Protein AF-A0A2E3SL73-F1 (afdb_monomer_lite)

Radius of gyration: 20.06 Å; chains: 1; bounding box: 58×32×43 Å

Structure (mmCIF, N/CA/C/O backbone):
data_AF-A0A2E3SL73-F1
#
_entry.id   AF-A0A2E3SL73-F1
#
loop_
_atom_site.group_PDB
_atom_site.id
_atom_site.type_symbol
_atom_site.label_atom_id
_atom_site.label_alt_id
_atom_site.label_comp_id
_atom_site.label_asym_id
_atom_site.label_entity_id
_atom_site.label_seq_id
_atom_site.pdbx_PDB_ins_code
_atom_site.Cartn_x
_atom_site.Cartn_y
_atom_site.Cartn_z
_atom_site.occupancy
_atom_site.B_iso_or_equiv
_atom_site.auth_seq_id
_atom_site.auth_comp_id
_atom_site.auth_asym_id
_atom_site.auth_atom_id
_atom_site.pdbx_PDB_model_num
ATOM 1 N N . MET A 1 1 ? -48.637 21.644 23.732 1.00 54.25 1 MET A N 1
ATOM 2 C CA . MET A 1 1 ? -48.187 21.028 22.460 1.00 54.25 1 MET A CA 1
ATOM 3 C C . MET A 1 1 ? -46.950 21.705 21.857 1.00 54.25 1 MET A C 1
ATOM 5 O O . MET A 1 1 ? -45.989 21.007 21.581 1.00 54.25 1 MET A O 1
ATOM 9 N N . ARG A 1 2 ? -46.889 23.045 21.747 1.00 57.22 2 ARG A N 1
ATOM 10 C CA . ARG A 1 2 ? -45.753 23.786 21.137 1.00 57.22 2 ARG A CA 1
ATOM 11 C C . ARG A 1 2 ? -44.368 23.548 21.781 1.00 57.22 2 ARG A C 1
ATOM 13 O O . ARG A 1 2 ? -43.373 23.466 21.072 1.00 57.22 2 ARG A O 1
ATOM 20 N N . LYS A 1 3 ? -44.305 23.393 23.112 1.00 55.66 3 LYS A N 1
ATOM 21 C CA . LYS A 1 3 ? -43.051 23.119 23.851 1.00 55.66 3 LYS A CA 1
ATOM 22 C C . LYS A 1 3 ? -42.525 21.689 23.649 1.00 55.66 3 LYS A C 1
ATOM 24 O O . LYS A 1 3 ? -41.320 21.485 23.681 1.00 55.66 3 LYS A O 1
ATOM 29 N N . LEU A 1 4 ? -43.415 20.722 23.399 1.00 57.47 4 LEU A N 1
ATOM 30 C CA . LEU A 1 4 ? -43.048 19.314 23.202 1.00 57.47 4 LEU A CA 1
ATOM 31 C C . LEU A 1 4 ? -42.389 19.100 21.829 1.00 57.47 4 LEU A C 1
ATOM 33 O O . LEU A 1 4 ? -41.394 18.391 21.730 1.00 57.47 4 LEU A O 1
ATOM 37 N N . SER A 1 5 ? -42.878 19.797 20.794 1.00 60.91 5 SER A N 1
ATOM 38 C CA . SER A 1 5 ? -42.246 19.804 19.466 1.00 60.91 5 SER A CA 1
ATOM 39 C C . SER A 1 5 ? -40.845 20.415 19.479 1.00 60.91 5 SER A C 1
ATOM 41 O O . SER A 1 5 ? -39.970 19.905 18.791 1.00 60.91 5 SER A O 1
ATOM 43 N N . LEU A 1 6 ? -40.599 21.462 20.279 1.00 60.47 6 LEU A N 1
ATOM 44 C CA . LEU A 1 6 ? -39.262 22.061 20.380 1.00 60.47 6 LEU A CA 1
ATOM 45 C C . LEU A 1 6 ? -38.239 21.094 20.998 1.00 60.47 6 LEU A C 1
ATOM 47 O O . LEU A 1 6 ? -37.107 21.024 20.533 1.00 60.47 6 LEU A O 1
ATOM 51 N N . ILE A 1 7 ? -38.647 20.325 22.012 1.00 66.88 7 ILE A N 1
ATOM 52 C CA . ILE A 1 7 ? -37.793 19.330 22.682 1.00 66.88 7 ILE A CA 1
ATOM 53 C C . ILE A 1 7 ? -37.477 18.155 21.745 1.00 66.88 7 ILE A C 1
ATOM 55 O O . ILE A 1 7 ? -36.351 17.655 21.746 1.00 66.88 7 ILE A O 1
ATOM 59 N N . LEU A 1 8 ? -38.443 17.733 20.923 1.00 60.72 8 LEU A N 1
ATOM 60 C CA . LEU A 1 8 ? -38.240 16.660 19.947 1.00 60.72 8 LEU A CA 1
ATOM 61 C C . LEU A 1 8 ? -37.242 17.073 18.853 1.00 60.72 8 LEU A C 1
ATOM 63 O O . LEU A 1 8 ? -36.345 16.307 18.517 1.00 60.72 8 LEU A O 1
ATOM 67 N N . ILE A 1 9 ? -37.360 18.307 18.350 1.00 63.78 9 ILE A N 1
ATOM 68 C CA . ILE A 1 9 ? -36.457 18.860 17.331 1.00 63.78 9 ILE A CA 1
ATOM 69 C C . ILE A 1 9 ? -35.045 19.043 17.903 1.00 63.78 9 ILE A C 1
ATOM 71 O O . ILE A 1 9 ? -34.072 18.694 17.242 1.00 63.78 9 ILE A O 1
ATOM 75 N N . LEU A 1 10 ? -34.916 19.514 19.150 1.00 58.97 10 LEU A N 1
ATOM 76 C CA . LEU A 1 10 ? -33.615 19.699 19.801 1.00 58.97 10 LEU A CA 1
ATOM 77 C C . LEU A 1 10 ? -32.866 18.369 20.015 1.00 58.97 10 LEU A C 1
ATOM 79 O O . LEU A 1 10 ? -31.647 18.333 19.882 1.00 58.97 10 LEU A O 1
ATOM 83 N N . ASN A 1 11 ? -33.578 17.265 20.273 1.00 59.31 11 ASN A N 1
ATOM 84 C CA . ASN A 1 11 ? -32.967 15.936 20.407 1.00 59.31 11 ASN A CA 1
ATOM 85 C C . ASN A 1 11 ? -32.438 15.369 19.079 1.00 59.31 11 ASN A C 1
ATOM 87 O O . ASN A 1 11 ? -31.466 14.616 19.095 1.00 59.31 11 ASN A O 1
ATOM 91 N N . MET A 1 12 ? -33.008 15.748 17.928 1.00 59.31 12 MET A N 1
ATOM 92 C CA . MET A 1 12 ? -32.513 15.275 16.626 1.00 59.31 12 MET A CA 1
ATOM 93 C C . MET A 1 12 ? -31.141 15.859 16.257 1.00 59.31 12 MET A C 1
ATOM 95 O O . MET A 1 12 ? -30.404 15.233 15.503 1.00 59.31 12 MET A O 1
ATOM 99 N N . PHE A 1 13 ? -30.752 17.008 16.823 1.00 57.66 13 PHE A N 1
ATOM 100 C CA . PHE A 1 13 ? -29.439 17.620 16.571 1.00 57.66 13 PHE A CA 1
ATOM 101 C C . PHE A 1 13 ? -28.304 17.064 17.447 1.00 57.66 13 PHE A C 1
ATOM 103 O O . PHE A 1 13 ? -27.139 17.351 17.181 1.00 57.66 13 PHE A O 1
ATOM 110 N N . ILE A 1 14 ? -28.609 16.267 18.478 1.00 59.50 14 ILE A N 1
ATOM 111 C CA . ILE A 1 14 ? -27.596 15.716 19.400 1.00 59.50 14 ILE A CA 1
ATOM 112 C C . ILE A 1 14 ? -27.000 14.403 18.852 1.00 59.50 14 ILE A C 1
ATOM 114 O O . ILE A 1 14 ? -25.845 14.075 19.121 1.00 59.50 14 ILE A O 1
ATOM 118 N N . PHE A 1 15 ? -27.738 13.677 18.007 1.00 55.41 15 PHE A N 1
ATOM 119 C CA . PHE A 1 15 ? -27.303 12.410 17.413 1.00 55.41 15 PHE A CA 1
ATOM 120 C C . PHE A 1 15 ? -26.734 12.618 16.007 1.00 55.41 15 PHE A C 1
ATOM 122 O O . PHE A 1 15 ? -27.399 12.359 15.009 1.00 55.41 15 PHE A O 1
ATOM 129 N N . GLY A 1 16 ? -25.495 13.105 1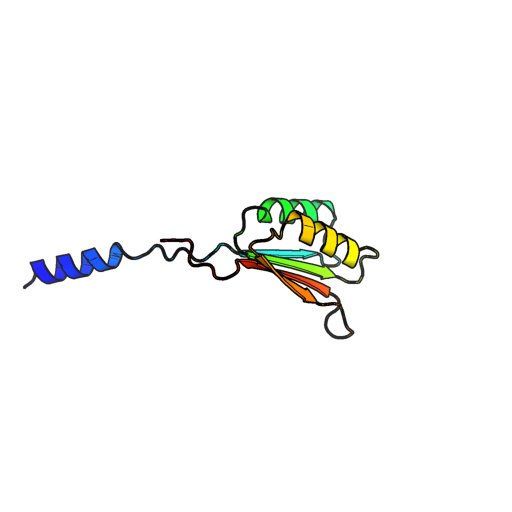5.914 1.00 51.78 16 GLY A N 1
ATOM 130 C CA . GLY A 1 16 ? -24.930 13.471 14.612 1.00 51.78 16 GLY A CA 1
ATOM 131 C C . GLY A 1 16 ? -23.416 13.397 14.469 1.00 51.78 16 GLY A C 1
ATOM 132 O O . GLY A 1 16 ? -22.867 14.102 13.633 1.00 51.78 16 GLY A O 1
ATOM 133 N N . LYS A 1 17 ? -22.714 12.566 15.245 1.00 46.38 17 LYS A N 1
ATOM 134 C CA . LYS A 1 17 ? -21.347 12.153 14.886 1.00 46.38 17 LYS A CA 1
ATOM 135 C C . LYS A 1 17 ? -21.335 10.652 14.636 1.00 46.38 17 LYS A C 1
ATOM 137 O O . LYS A 1 17 ? -20.948 9.863 15.489 1.00 46.38 17 LYS A O 1
ATOM 142 N N . LEU A 1 18 ? -21.802 10.259 13.452 1.00 53.31 18 LEU A N 1
ATOM 143 C CA . LEU A 1 18 ? -21.489 8.948 12.890 1.00 53.31 18 LEU A CA 1
ATOM 144 C C . LEU A 1 18 ? -19.974 8.916 12.660 1.00 53.31 18 LEU A C 1
ATOM 146 O O . LEU A 1 18 ? -19.472 9.478 11.690 1.00 53.31 18 LEU A O 1
ATOM 150 N N . PHE A 1 19 ? -19.235 8.308 13.586 1.00 56.66 19 PHE A N 1
ATOM 151 C CA . PHE A 1 19 ? -17.801 8.071 13.437 1.00 56.66 19 PHE A CA 1
ATOM 152 C C . PHE A 1 19 ? -17.582 6.951 12.415 1.00 56.66 19 PHE A C 1
ATOM 154 O O . PHE A 1 19 ? -17.290 5.811 12.778 1.00 56.66 19 PHE A O 1
ATOM 161 N N . ALA A 1 20 ? -17.747 7.261 11.128 1.00 62.84 20 ALA A N 1
ATOM 162 C CA . ALA A 1 20 ? -17.212 6.415 10.073 1.00 62.84 20 ALA A CA 1
ATOM 163 C C . ALA A 1 20 ? -15.684 6.366 10.226 1.00 62.84 20 ALA A C 1
ATOM 165 O O . ALA A 1 20 ? -15.055 7.384 10.524 1.00 62.84 20 ALA A O 1
ATOM 166 N N . GLY A 1 21 ? -15.090 5.182 10.064 1.00 73.62 21 GLY A N 1
ATOM 167 C CA . GLY A 1 21 ? -13.635 5.066 10.031 1.00 73.62 21 GLY A CA 1
ATOM 168 C C . GLY A 1 21 ? -13.075 5.927 8.899 1.00 73.62 21 GLY A C 1
ATOM 169 O O . GLY A 1 21 ? -13.593 5.894 7.783 1.00 73.62 21 GLY A O 1
ATOM 170 N N . SER A 1 22 ? -12.045 6.711 9.192 1.00 85.38 22 SER A N 1
ATOM 17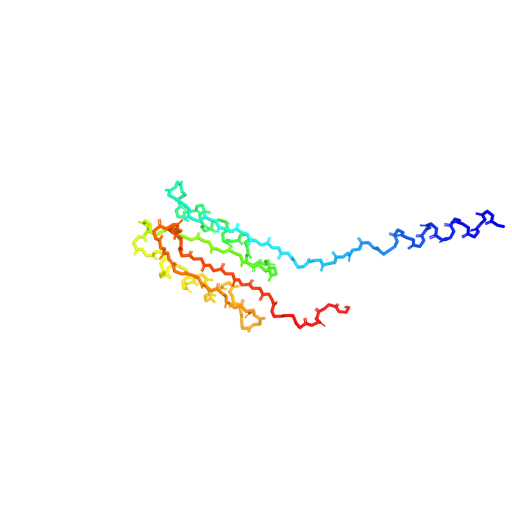1 C CA . SER A 1 22 ? -11.314 7.512 8.213 1.00 85.38 22 SER A CA 1
ATOM 172 C C . SER A 1 22 ? -10.702 6.626 7.121 1.00 85.38 22 SER A C 1
ATOM 174 O O . SER A 1 22 ? -10.181 5.548 7.398 1.00 85.38 22 SER A O 1
ATOM 176 N N . TRP A 1 23 ? -10.771 7.070 5.867 1.00 89.38 23 TRP A N 1
ATOM 177 C CA . TRP A 1 23 ? -10.177 6.376 4.723 1.00 89.38 23 TRP A CA 1
ATOM 178 C C . TRP A 1 23 ? -9.030 7.198 4.153 1.00 89.38 23 TRP A C 1
ATOM 180 O O . TRP A 1 23 ? -9.161 8.412 4.008 1.00 89.38 23 TRP A O 1
ATOM 190 N N . CYS A 1 24 ? -7.939 6.535 3.780 1.00 92.38 24 CYS A N 1
ATOM 191 C CA . CYS A 1 24 ? -6.878 7.134 2.982 1.00 92.38 24 CYS A CA 1
ATOM 192 C C . CYS A 1 24 ? -6.645 6.326 1.709 1.00 92.38 24 CYS A C 1
ATOM 194 O O . CYS A 1 24 ? -6.670 5.096 1.736 1.00 92.38 24 CYS A O 1
ATOM 196 N N . LYS A 1 25 ? -6.441 7.025 0.592 1.00 94.62 25 LYS A N 1
ATOM 197 C CA . LYS A 1 25 ? -6.253 6.437 -0.733 1.00 94.62 25 LYS A CA 1
ATOM 198 C C . LYS A 1 25 ? -4.991 7.014 -1.356 1.00 94.62 25 LYS A C 1
ATOM 200 O O . LYS A 1 25 ? -4.887 8.229 -1.487 1.00 94.62 25 LYS A O 1
ATOM 205 N N . VAL A 1 26 ? -4.093 6.144 -1.802 1.00 95.12 26 VAL A N 1
ATOM 206 C CA . VAL A 1 26 ? -2.867 6.520 -2.511 1.00 95.12 26 VAL A CA 1
ATOM 207 C C . VAL A 1 26 ? -2.799 5.770 -3.836 1.00 95.12 26 VAL A C 1
ATOM 209 O O . VAL A 1 26 ? -3.042 4.564 -3.893 1.00 95.12 26 VAL A O 1
ATOM 212 N N . LEU A 1 27 ? -2.494 6.498 -4.910 1.00 94.50 27 LEU A N 1
ATOM 213 C CA . LEU A 1 27 ? -2.304 5.954 -6.251 1.00 94.50 27 LEU A CA 1
ATOM 214 C C . LEU A 1 27 ? -0.924 6.372 -6.753 1.00 94.50 27 LEU A C 1
ATOM 216 O O . LEU A 1 27 ? -0.725 7.532 -7.103 1.00 94.50 27 LEU A O 1
ATOM 220 N N . TYR A 1 28 ? 0.003 5.421 -6.801 1.00 94.81 28 TYR A N 1
ATOM 221 C CA . TYR A 1 28 ? 1.321 5.609 -7.385 1.00 94.81 28 TYR A CA 1
ATOM 222 C C . TYR A 1 28 ? 1.272 5.254 -8.876 1.00 94.81 28 TYR A C 1
ATOM 224 O O . TYR A 1 28 ? 1.540 4.119 -9.280 1.00 94.81 28 TYR A O 1
ATOM 232 N N . GLY A 1 29 ? 0.790 6.211 -9.671 1.00 92.12 29 GLY A N 1
ATOM 233 C CA . GLY A 1 29 ? 0.735 6.141 -11.135 1.00 92.12 29 GLY A CA 1
ATOM 234 C C . GLY A 1 29 ? 1.977 6.751 -11.784 1.00 92.12 29 GLY A C 1
ATOM 235 O O . GLY A 1 29 ? 2.731 7.430 -11.103 1.00 92.12 29 GLY A O 1
ATOM 236 N N . THR A 1 30 ? 2.145 6.554 -13.096 1.00 89.94 30 THR A N 1
ATOM 237 C CA . THR A 1 30 ? 3.366 6.875 -13.874 1.00 89.94 30 THR A CA 1
ATOM 238 C C . THR A 1 30 ? 3.904 8.297 -13.715 1.00 89.94 30 THR A C 1
ATOM 240 O O . THR A 1 30 ? 5.106 8.503 -13.838 1.00 89.94 30 THR A O 1
ATOM 243 N N . GLU A 1 31 ? 3.030 9.258 -13.428 1.00 89.62 31 GLU A N 1
ATOM 244 C CA . GLU A 1 31 ? 3.368 10.682 -13.320 1.00 89.62 31 GLU A CA 1
ATOM 245 C C . GLU A 1 31 ? 3.816 11.108 -11.913 1.00 89.62 31 GLU A C 1
ATOM 247 O O . GLU A 1 31 ? 4.159 12.267 -11.704 1.00 89.62 31 GLU A O 1
ATOM 252 N N . MET A 1 32 ? 3.776 10.205 -10.930 1.00 89.56 32 MET A N 1
ATOM 253 C CA . MET A 1 32 ? 4.103 10.520 -9.541 1.00 89.56 32 MET A CA 1
ATOM 254 C C . MET A 1 32 ? 5.576 10.223 -9.248 1.00 89.56 32 MET A C 1
ATOM 256 O O . MET A 1 32 ? 6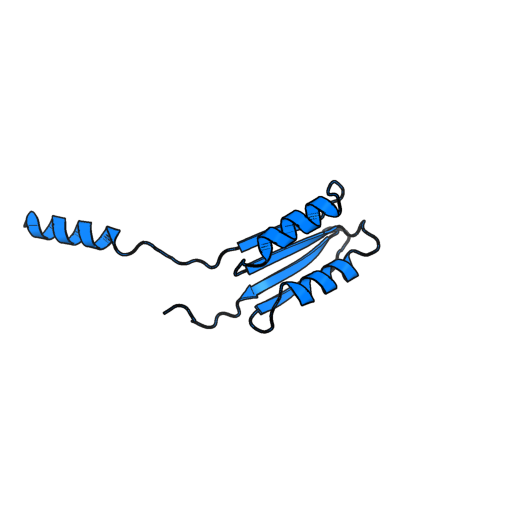.118 9.170 -9.599 1.00 89.56 32 MET A O 1
ATOM 260 N N . THR A 1 33 ? 6.224 11.146 -8.548 1.00 90.94 33 THR A N 1
ATOM 261 C CA . THR A 1 33 ? 7.589 10.983 -8.044 1.00 90.94 33 THR A CA 1
ATOM 262 C C . THR A 1 33 ? 7.612 10.174 -6.747 1.00 90.94 33 THR A C 1
ATOM 264 O O . THR A 1 33 ? 6.620 10.062 -6.026 1.00 90.94 33 THR A O 1
ATOM 267 N N . GLU A 1 34 ? 8.772 9.612 -6.404 1.00 88.81 34 GLU A N 1
ATOM 268 C CA . GLU A 1 34 ? 8.948 8.903 -5.130 1.00 88.81 34 GLU A CA 1
ATOM 269 C C . GLU A 1 34 ? 8.710 9.821 -3.915 1.00 88.81 34 GLU A C 1
ATOM 271 O O . GLU A 1 34 ? 8.099 9.403 -2.932 1.00 88.81 34 GLU A O 1
ATOM 276 N N . GLY A 1 35 ? 9.130 11.089 -3.989 1.00 91.88 35 GLY A N 1
ATOM 277 C CA . GLY A 1 35 ? 8.917 12.062 -2.913 1.00 91.88 35 GLY A CA 1
ATOM 278 C C . GLY A 1 35 ? 7.434 12.335 -2.649 1.00 91.88 35 GLY A C 1
ATOM 279 O O . GLY A 1 35 ? 7.000 12.326 -1.497 1.00 91.88 35 GLY A O 1
ATOM 280 N N . GLU A 1 36 ? 6.641 12.498 -3.709 1.00 93.44 36 GLU A N 1
ATOM 281 C CA . GLU A 1 36 ? 5.188 12.686 -3.603 1.00 93.44 36 GLU A CA 1
ATOM 282 C C . GLU A 1 36 ? 4.493 11.448 -3.038 1.00 93.44 36 GLU A C 1
ATOM 284 O O . GLU A 1 36 ? 3.590 11.572 -2.208 1.00 93.44 36 GLU A O 1
ATOM 289 N N . LEU A 1 37 ? 4.935 10.249 -3.432 1.00 92.62 37 LEU A N 1
ATOM 290 C CA . LEU A 1 37 ? 4.431 9.008 -2.853 1.00 92.62 37 LEU A CA 1
ATOM 291 C C . LEU A 1 37 ? 4.642 8.993 -1.337 1.00 92.62 37 LEU A C 1
ATOM 293 O O . LEU A 1 37 ? 3.693 8.762 -0.588 1.00 92.62 37 LEU A O 1
ATOM 297 N N . GLN A 1 38 ? 5.866 9.264 -0.880 1.00 92.56 38 GLN A N 1
ATOM 298 C CA . GLN A 1 38 ? 6.183 9.280 0.549 1.00 92.56 38 GLN A CA 1
ATOM 299 C C . GLN A 1 38 ? 5.379 10.344 1.300 1.00 92.56 38 GLN A C 1
ATOM 301 O O . GLN A 1 38 ? 4.886 10.093 2.402 1.00 92.56 38 GLN A O 1
ATOM 306 N N . GLU A 1 39 ? 5.166 11.510 0.688 1.00 94.06 39 GLU A N 1
ATOM 307 C CA . GLU A 1 39 ? 4.318 12.552 1.258 1.00 94.06 39 GLU A CA 1
ATOM 308 C C . GLU A 1 39 ? 2.873 12.060 1.451 1.00 94.06 39 GLU A C 1
ATOM 310 O O . GLU A 1 39 ? 2.308 12.211 2.538 1.00 94.06 39 GLU A O 1
ATOM 315 N N . GLN A 1 40 ? 2.277 11.421 0.441 1.00 92.94 40 GLN A N 1
ATOM 316 C CA . GLN A 1 40 ? 0.918 10.876 0.535 1.00 92.94 40 GLN A CA 1
ATOM 317 C C . GLN A 1 40 ? 0.826 9.753 1.575 1.00 92.94 40 GLN A C 1
ATOM 319 O O . GLN A 1 40 ? -0.091 9.738 2.398 1.00 92.94 40 GLN A O 1
ATOM 324 N N . ILE A 1 41 ? 1.810 8.852 1.601 1.00 93.12 41 ILE A N 1
ATOM 325 C CA . ILE A 1 41 ? 1.889 7.768 2.585 1.00 93.12 41 ILE A CA 1
ATOM 326 C C . ILE A 1 41 ? 1.977 8.319 4.012 1.00 93.12 41 ILE A C 1
ATOM 328 O O . ILE A 1 41 ? 1.265 7.842 4.901 1.00 93.12 41 ILE A O 1
ATOM 332 N N . SER A 1 42 ? 2.779 9.363 4.240 1.00 92.31 42 SER A N 1
ATOM 333 C CA . SER A 1 42 ? 2.920 9.986 5.562 1.00 92.31 42 SER A CA 1
ATOM 334 C C . SER A 1 42 ? 1.584 10.511 6.107 1.00 92.31 42 SER A C 1
ATOM 336 O O . SER A 1 42 ? 1.286 10.333 7.291 1.00 92.31 42 SER A O 1
ATOM 338 N N . LYS A 1 43 ? 0.727 11.058 5.231 1.00 91.00 43 LYS A N 1
ATOM 339 C CA . LYS A 1 43 ? -0.624 11.535 5.569 1.00 91.00 43 LYS A CA 1
ATOM 340 C C . LYS A 1 43 ? -1.578 10.385 5.914 1.00 91.00 43 LYS A C 1
ATOM 342 O O . LYS A 1 43 ? -2.505 10.574 6.700 1.00 91.00 43 LYS A O 1
ATOM 347 N N . CYS A 1 44 ? -1.342 9.186 5.379 1.00 89.94 44 CYS A N 1
ATOM 348 C CA . CYS A 1 44 ? -2.199 8.018 5.584 1.00 89.94 44 CYS A CA 1
ATOM 349 C C . CYS A 1 44 ? -1.929 7.222 6.867 1.00 89.94 44 CYS A C 1
ATOM 351 O O . CYS A 1 44 ? -2.766 6.389 7.228 1.00 89.94 44 CYS A O 1
ATOM 353 N N . ARG A 1 45 ? -0.817 7.459 7.579 1.00 84.88 45 ARG A N 1
ATOM 354 C CA . ARG A 1 45 ? -0.395 6.646 8.742 1.00 84.88 45 ARG A CA 1
ATOM 355 C C . ARG A 1 45 ? -1.460 6.492 9.832 1.00 84.88 45 ARG A C 1
ATOM 357 O O . ARG A 1 45 ? -1.542 5.442 10.459 1.00 84.88 45 ARG A O 1
ATOM 364 N N . ASN A 1 46 ? -2.301 7.509 10.019 1.00 83.44 46 ASN A N 1
ATOM 365 C 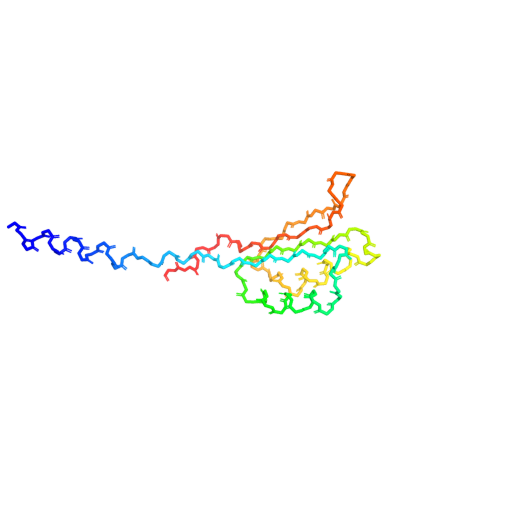CA . ASN A 1 46 ? -3.336 7.533 11.059 1.00 83.44 46 ASN A CA 1
ATOM 366 C C . ASN A 1 46 ? -4.750 7.224 10.544 1.00 83.44 46 ASN A C 1
ATOM 368 O O . ASN A 1 46 ? -5.717 7.388 11.285 1.00 83.44 46 ASN A O 1
ATOM 372 N N . SER A 1 47 ? -4.891 6.812 9.283 1.00 87.19 47 SER A N 1
ATOM 373 C CA . SER A 1 47 ? -6.197 6.454 8.725 1.00 87.19 47 SER A CA 1
ATOM 374 C C . SER A 1 47 ? -6.693 5.125 9.273 1.00 87.19 47 SER A C 1
ATOM 376 O O . SER A 1 47 ? -5.901 4.217 9.538 1.00 87.19 47 SER A O 1
ATOM 378 N N . ASP A 1 48 ? -8.007 5.000 9.442 1.00 85.88 48 ASP A N 1
ATOM 379 C CA . ASP A 1 48 ? -8.621 3.769 9.924 1.00 85.88 48 ASP A CA 1
ATOM 380 C C . ASP A 1 48 ? -8.561 2.671 8.853 1.00 85.88 48 ASP A C 1
ATOM 382 O O . ASP A 1 48 ? -8.201 1.530 9.142 1.00 85.88 48 ASP A O 1
ATOM 386 N N . ASN A 1 49 ? -8.850 3.043 7.609 1.00 89.06 49 ASN A N 1
ATOM 387 C CA . ASN A 1 49 ? -8.787 2.185 6.438 1.00 89.06 49 ASN A CA 1
ATOM 388 C C . ASN A 1 49 ? -7.851 2.797 5.395 1.00 89.06 49 ASN A C 1
ATOM 390 O O . ASN A 1 49 ? -7.825 4.015 5.201 1.00 89.06 49 ASN A O 1
ATOM 394 N N . PHE A 1 50 ? -7.119 1.945 4.689 1.00 92.62 50 PHE A N 1
ATOM 395 C CA . PHE A 1 50 ? -6.083 2.360 3.755 1.00 92.62 50 PHE A CA 1
ATOM 396 C C . PHE A 1 50 ? -6.213 1.620 2.426 1.00 92.62 50 PHE A C 1
ATOM 398 O O . PHE A 1 50 ? -6.387 0.404 2.401 1.00 92.62 50 PHE A O 1
ATOM 405 N N . PHE A 1 51 ? -6.114 2.360 1.327 1.00 95.25 51 PHE A N 1
ATOM 406 C CA . PHE A 1 51 ? -5.984 1.832 -0.023 1.00 95.25 51 PHE A CA 1
ATOM 407 C C . PHE A 1 51 ? -4.688 2.338 -0.645 1.00 95.25 51 PHE A C 1
ATOM 409 O O . PHE A 1 51 ? -4.422 3.543 -0.636 1.00 95.25 51 PHE A O 1
ATOM 416 N N . LEU A 1 52 ? -3.945 1.430 -1.264 1.00 96.00 52 LEU A N 1
ATOM 417 C CA . LEU A 1 52 ? -2.769 1.733 -2.062 1.00 96.00 52 LEU A CA 1
ATOM 418 C C . LEU A 1 52 ? -2.838 0.979 -3.382 1.00 96.00 52 LEU A C 1
ATOM 420 O O . LEU A 1 52 ? -3.089 -0.221 -3.397 1.00 96.00 52 LEU A O 1
ATOM 424 N N . ALA A 1 53 ? -2.563 1.673 -4.479 1.00 96.31 53 ALA A N 1
ATOM 425 C CA . ALA A 1 53 ? -2.311 1.051 -5.768 1.00 96.31 53 ALA A CA 1
ATOM 426 C C . ALA A 1 53 ? -1.006 1.582 -6.352 1.00 96.31 53 ALA A C 1
ATOM 428 O O . ALA A 1 53 ? -0.780 2.790 -6.353 1.00 96.31 53 ALA A O 1
ATOM 429 N N . ILE A 1 54 ? -0.162 0.681 -6.847 1.00 96.25 54 ILE A N 1
ATOM 430 C CA . ILE A 1 54 ? 1.119 0.992 -7.479 1.00 96.25 54 ILE A CA 1
ATOM 431 C C . ILE A 1 54 ? 1.117 0.417 -8.889 1.00 96.25 54 ILE A C 1
ATOM 433 O O . ILE A 1 54 ? 0.884 -0.778 -9.073 1.00 96.25 54 ILE A O 1
ATOM 437 N N . HIS A 1 55 ? 1.366 1.266 -9.883 1.00 96.38 55 HIS A N 1
ATOM 438 C CA . HIS A 1 55 ? 1.378 0.855 -11.282 1.00 96.38 55 HIS A CA 1
ATOM 439 C C . HIS A 1 55 ? 2.514 -0.145 -11.561 1.00 96.38 55 HIS A C 1
ATOM 441 O O . HIS A 1 55 ? 3.619 -0.029 -11.032 1.00 96.38 55 HIS A O 1
ATOM 447 N N . SER A 1 56 ? 2.274 -1.132 -12.418 1.00 95.62 56 SER A N 1
ATOM 448 C CA . SER A 1 56 ? 3.222 -2.209 -12.717 1.00 95.62 56 SER A CA 1
ATOM 449 C C . SER A 1 56 ? 4.410 -1.765 -13.574 1.00 95.62 56 SER A C 1
ATOM 451 O O . SER A 1 56 ? 5.334 -2.546 -13.777 1.00 95.62 56 SER A O 1
ATOM 453 N N . SER A 1 57 ? 4.414 -0.521 -14.066 1.00 94.06 57 SER A N 1
ATOM 454 C CA . SER A 1 57 ? 5.570 0.067 -14.760 1.00 94.06 57 SER A CA 1
ATOM 455 C C . SER A 1 57 ? 6.779 0.268 -13.846 1.00 94.06 57 SER A C 1
ATOM 457 O O . SER A 1 57 ? 7.896 0.381 -14.344 1.00 94.06 57 SER A O 1
ATOM 459 N N . TYR A 1 58 ? 6.582 0.335 -12.526 1.00 91.62 58 TYR A N 1
ATOM 460 C CA . TYR A 1 58 ? 7.682 0.437 -11.572 1.00 91.62 58 TYR A CA 1
ATOM 461 C C . TYR A 1 58 ? 8.287 -0.947 -11.327 1.00 91.62 58 TYR A C 1
ATOM 463 O O . TYR A 1 58 ? 7.606 -1.864 -10.865 1.00 91.62 58 TYR A O 1
ATOM 471 N N . SER A 1 59 ? 9.586 -1.098 -11.594 1.00 89.38 59 SER A N 1
ATOM 472 C CA . SER A 1 59 ? 10.299 -2.384 -11.498 1.00 89.38 59 SER A CA 1
ATOM 473 C C . SER A 1 59 ? 10.233 -3.025 -10.107 1.00 89.38 59 SER A C 1
ATOM 475 O O . SER A 1 59 ? 10.316 -4.244 -9.977 1.00 89.38 59 SER A O 1
ATOM 477 N N . ASN A 1 60 ? 10.048 -2.218 -9.062 1.00 91.94 60 ASN A N 1
ATOM 478 C CA . ASN A 1 60 ? 9.929 -2.634 -7.668 1.00 91.94 60 ASN A CA 1
ATOM 479 C C . ASN A 1 60 ? 8.498 -2.512 -7.104 1.00 91.94 60 ASN A C 1
ATOM 481 O O . ASN A 1 60 ? 8.336 -2.610 -5.888 1.00 91.94 60 ASN A O 1
ATOM 485 N N . ALA A 1 61 ? 7.466 -2.336 -7.941 1.00 93.31 61 ALA A N 1
ATOM 486 C CA . ALA A 1 61 ? 6.083 -2.081 -7.514 1.00 93.31 61 ALA A CA 1
ATOM 487 C C . ALA A 1 61 ? 5.566 -3.067 -6.452 1.00 93.31 61 ALA A C 1
ATOM 489 O O . ALA A 1 61 ? 5.069 -2.655 -5.405 1.00 93.31 61 ALA A O 1
ATOM 490 N N . GLY A 1 62 ? 5.726 -4.373 -6.690 1.00 93.94 62 GLY A N 1
ATOM 491 C CA . GLY A 1 62 ? 5.295 -5.407 -5.743 1.00 93.94 62 GLY A CA 1
ATOM 492 C C . GLY A 1 62 ? 6.066 -5.371 -4.417 1.00 93.94 62 GLY A C 1
ATOM 493 O O . GLY A 1 62 ? 5.474 -5.529 -3.351 1.00 93.94 62 GLY A O 1
ATOM 494 N N . ASN A 1 63 ? 7.373 -5.094 -4.459 1.00 94.81 63 ASN A N 1
ATOM 495 C CA . ASN A 1 63 ? 8.197 -4.973 -3.252 1.00 94.81 63 ASN A CA 1
ATOM 496 C C . ASN A 1 63 ? 7.813 -3.736 -2.432 1.00 94.81 63 ASN A C 1
ATOM 498 O O . ASN A 1 63 ? 7.709 -3.825 -1.210 1.00 94.81 63 ASN A O 1
ATOM 502 N N . LEU A 1 64 ? 7.548 -2.608 -3.098 1.00 93.62 64 LEU A N 1
ATOM 503 C CA . LEU A 1 64 ? 7.034 -1.399 -2.455 1.00 93.62 64 LEU A CA 1
ATOM 504 C C . LEU A 1 64 ? 5.681 -1.663 -1.794 1.00 93.62 64 LEU A C 1
ATOM 506 O O . LEU A 1 64 ? 5.498 -1.322 -0.627 1.00 93.62 64 LEU A O 1
ATOM 510 N N . LEU A 1 65 ? 4.758 -2.328 -2.499 1.00 94.88 65 LEU A N 1
ATOM 511 C CA . LEU A 1 65 ? 3.455 -2.696 -1.946 1.00 94.88 65 LEU A CA 1
ATOM 512 C C . LEU A 1 65 ? 3.615 -3.526 -0.665 1.00 94.88 65 LEU A C 1
ATOM 514 O O . LEU A 1 65 ? 2.961 -3.240 0.336 1.00 94.88 65 LEU A O 1
ATOM 518 N N . ASN A 1 66 ? 4.509 -4.517 -0.672 1.00 93.69 66 ASN A N 1
ATOM 519 C CA . ASN A 1 66 ? 4.788 -5.35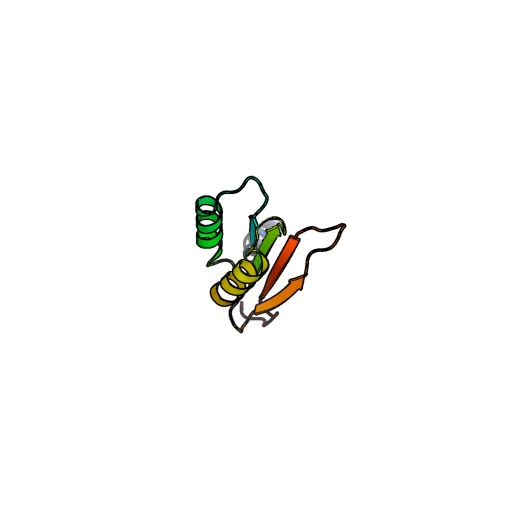3 0.497 1.00 93.69 66 ASN A CA 1
ATOM 520 C C . ASN A 1 66 ? 5.373 -4.543 1.663 1.00 93.69 66 ASN A C 1
ATOM 522 O O . ASN A 1 66 ? 4.943 -4.722 2.802 1.00 93.69 66 ASN A O 1
ATOM 526 N N . GLY A 1 67 ? 6.304 -3.625 1.384 1.00 93.25 67 GLY A N 1
ATOM 527 C CA . GLY A 1 67 ? 6.869 -2.719 2.386 1.00 93.25 67 GLY A CA 1
ATOM 528 C C . GLY A 1 67 ? 5.796 -1.853 3.048 1.00 93.25 67 GLY A C 1
ATOM 529 O O . GLY A 1 67 ? 5.655 -1.866 4.270 1.00 93.25 67 GLY A O 1
ATOM 530 N N . PHE A 1 68 ? 4.962 -1.185 2.247 1.00 92.56 68 PHE A N 1
ATOM 531 C CA . PHE A 1 68 ? 3.859 -0.373 2.766 1.00 92.56 68 PHE A CA 1
ATOM 532 C C . PHE A 1 68 ? 2.782 -1.206 3.461 1.00 92.56 68 PHE A C 1
ATOM 534 O O . PHE A 1 68 ? 2.187 -0.741 4.430 1.00 92.56 68 PHE A O 1
ATOM 541 N N . THR A 1 69 ? 2.544 -2.444 3.020 1.00 91.94 69 THR A N 1
ATOM 542 C CA . THR A 1 69 ? 1.644 -3.370 3.721 1.00 91.94 69 THR A CA 1
ATOM 543 C C . THR A 1 69 ? 2.154 -3.632 5.134 1.00 91.94 69 THR A C 1
ATOM 545 O O . THR A 1 69 ? 1.395 -3.500 6.091 1.00 91.94 69 THR A O 1
ATOM 548 N N . ALA A 1 70 ? 3.441 -3.957 5.283 1.00 90.12 70 ALA A N 1
ATOM 549 C CA . ALA A 1 70 ? 4.043 -4.210 6.589 1.00 90.12 70 ALA A CA 1
ATOM 550 C C . ALA A 1 70 ? 4.045 -2.962 7.491 1.00 90.12 70 ALA A C 1
ATOM 552 O O . ALA A 1 70 ? 3.843 -3.078 8.698 1.00 90.12 70 ALA A O 1
ATOM 553 N N . GLU A 1 71 ? 4.242 -1.774 6.913 1.00 88.38 71 GLU A N 1
ATOM 554 C CA . GLU A 1 71 ? 4.284 -0.510 7.653 1.00 88.38 71 GLU A CA 1
ATOM 555 C C . GLU A 1 71 ? 2.891 -0.013 8.079 1.00 88.38 71 GLU A C 1
ATOM 557 O O . GLU A 1 71 ? 2.702 0.429 9.213 1.00 88.38 71 GLU A O 1
ATOM 562 N N . LEU A 1 72 ? 1.908 -0.063 7.176 1.00 87.62 72 LEU A N 1
ATOM 563 C CA . LEU A 1 72 ? 0.623 0.627 7.339 1.00 87.62 72 LEU A CA 1
ATOM 564 C C . LEU A 1 72 ? -0.517 -0.312 7.743 1.00 87.62 72 LEU A C 1
ATOM 566 O O . LEU A 1 72 ? -1.556 0.146 8.225 1.00 87.62 72 LEU A O 1
ATOM 570 N N . CYS A 1 73 ? -0.368 -1.624 7.567 1.00 89.12 73 CYS A N 1
ATOM 571 C CA . CYS A 1 73 ? -1.433 -2.588 7.820 1.00 89.12 73 CYS A CA 1
ATOM 572 C C . CYS A 1 73 ? -1.115 -3.437 9.048 1.00 89.12 73 CYS A C 1
ATOM 574 O O . CYS A 1 73 ? -0.516 -4.504 8.966 1.00 89.12 73 CYS A O 1
ATOM 576 N N . ASN A 1 74 ? -1.539 -2.953 10.217 1.00 81.31 74 ASN A N 1
ATOM 577 C CA . ASN A 1 74 ? -1.368 -3.676 11.476 1.00 81.31 74 ASN A CA 1
ATOM 578 C C . ASN A 1 74 ? -2.157 -5.009 11.522 1.00 81.31 74 ASN A C 1
ATOM 580 O O . ASN A 1 74 ? -3.069 -5.253 10.731 1.00 81.31 74 ASN A O 1
ATOM 584 N N . LEU A 1 75 ? -1.863 -5.854 12.519 1.00 78.25 75 LEU A N 1
ATOM 585 C CA . LEU A 1 75 ? -2.481 -7.184 12.698 1.00 78.25 75 LEU A CA 1
ATOM 586 C C . LEU A 1 75 ? -4.015 -7.156 12.897 1.00 78.25 75 LEU A C 1
ATOM 588 O O . LEU A 1 75 ? -4.707 -8.163 12.692 1.00 78.25 75 LEU A O 1
ATOM 592 N N . ASN A 1 76 ? -4.561 -5.997 13.273 1.00 77.06 76 ASN A N 1
ATOM 593 C CA . ASN A 1 76 ? -5.993 -5.785 13.489 1.00 77.06 76 ASN A CA 1
ATOM 594 C C . ASN A 1 76 ? -6.750 -5.461 12.191 1.00 77.06 76 ASN A C 1
ATOM 596 O O . ASN A 1 76 ? -7.980 -5.366 12.202 1.00 77.06 76 ASN A O 1
ATOM 600 N N . ARG A 1 77 ? -6.041 -5.320 11.067 1.00 83.88 77 ARG A N 1
ATOM 601 C CA . ARG A 1 77 ? -6.621 -5.065 9.749 1.00 83.88 77 ARG A CA 1
ATOM 602 C C . ARG A 1 77 ? -6.731 -6.351 8.940 1.00 83.88 77 ARG A C 1
ATOM 604 O O . ARG A 1 77 ? -5.953 -7.292 9.102 1.00 83.88 77 ARG A O 1
ATOM 611 N N . ARG A 1 78 ? -7.749 -6.421 8.091 1.00 89.00 78 ARG A N 1
ATOM 612 C CA . ARG A 1 78 ? -7.830 -7.393 7.009 1.00 89.00 78 ARG A CA 1
ATOM 613 C C . ARG A 1 78 ? -7.105 -6.793 5.815 1.00 89.00 78 ARG A C 1
ATOM 615 O O . ARG A 1 78 ? -7.374 -5.658 5.436 1.00 89.00 78 ARG A O 1
ATOM 622 N N . VAL A 1 79 ? -6.204 -7.582 5.253 1.00 92.31 79 VAL A N 1
ATOM 623 C CA . VAL A 1 79 ? -5.395 -7.232 4.092 1.00 92.31 79 VAL A CA 1
ATOM 624 C C . VAL A 1 79 ? -5.992 -7.944 2.883 1.00 92.31 79 VAL A C 1
ATOM 626 O O . VAL A 1 79 ? -6.192 -9.159 2.921 1.00 92.31 79 VAL A O 1
ATOM 629 N N . ILE A 1 80 ? -6.306 -7.192 1.836 1.00 92.88 80 ILE A N 1
ATOM 630 C CA . ILE A 1 80 ? -6.744 -7.711 0.539 1.00 92.88 80 ILE A CA 1
ATOM 631 C C . ILE A 1 80 ? -5.782 -7.149 -0.497 1.00 92.88 80 ILE A C 1
ATOM 633 O O . ILE A 1 80 ? -5.608 -5.935 -0.566 1.00 92.88 80 ILE A O 1
ATOM 637 N N . THR A 1 81 ? -5.161 -8.014 -1.289 1.00 92.38 81 THR A N 1
ATOM 638 C CA . THR A 1 81 ? -4.228 -7.605 -2.340 1.00 92.38 81 THR A CA 1
ATOM 639 C C . THR A 1 81 ? -4.662 -8.134 -3.695 1.00 92.38 81 THR A C 1
ATOM 641 O O . THR A 1 81 ? -5.316 -9.174 -3.793 1.00 92.38 81 THR A O 1
ATOM 644 N N . THR A 1 82 ? -4.283 -7.418 -4.749 1.00 92.06 82 THR A N 1
ATOM 645 C CA . THR A 1 82 ? -4.403 -7.890 -6.130 1.00 92.06 82 THR A CA 1
ATOM 646 C C . THR A 1 82 ? -3.062 -7.789 -6.839 1.00 92.06 82 THR A C 1
ATOM 648 O O . THR A 1 82 ? -2.185 -7.008 -6.465 1.00 92.06 82 THR A O 1
ATOM 651 N N . SER A 1 83 ? -2.903 -8.610 -7.872 1.00 92.00 83 SER A N 1
ATOM 652 C CA . SER A 1 83 ? -1.784 -8.528 -8.806 1.00 92.00 83 SER A CA 1
ATOM 653 C C . SER A 1 83 ? -2.261 -7.944 -10.136 1.00 92.00 83 SER A C 1
ATOM 655 O O . SER A 1 83 ? -3.425 -8.155 -10.499 1.00 92.00 83 SER A O 1
ATOM 657 N N . PRO A 1 84 ? -1.381 -7.233 -10.858 1.00 94.06 84 PRO A N 1
ATOM 658 C CA . PRO A 1 84 ? -1.728 -6.623 -12.128 1.00 94.06 84 PRO A CA 1
ATOM 659 C C . PRO A 1 84 ? -2.067 -7.674 -13.189 1.00 94.06 84 PRO A C 1
ATOM 661 O O . PRO A 1 84 ? -1.582 -8.806 -13.157 1.00 94.06 84 PRO A O 1
ATOM 664 N N . ASN A 1 85 ? -2.890 -7.274 -14.149 1.00 93.25 85 ASN A N 1
ATOM 665 C CA . ASN A 1 85 ? -3.240 -8.030 -15.347 1.00 93.25 85 ASN A CA 1
ATOM 666 C C . ASN A 1 85 ? -3.436 -7.070 -16.534 1.00 93.25 85 ASN A C 1
ATOM 668 O O . ASN A 1 85 ? -3.415 -5.855 -16.358 1.00 93.25 85 ASN A O 1
ATOM 672 N N . ASP A 1 86 ? -3.685 -7.606 -17.730 1.00 90.56 86 ASP A N 1
ATOM 673 C CA . ASP A 1 86 ? -3.795 -6.815 -18.968 1.00 90.56 86 ASP A CA 1
ATOM 674 C C . ASP A 1 86 ? -4.863 -5.704 -18.927 1.00 90.56 86 ASP A C 1
ATOM 676 O O . ASP A 1 86 ? -4.782 -4.740 -19.684 1.00 90.56 86 ASP A O 1
ATOM 680 N N . LYS A 1 87 ? -5.880 -5.826 -18.062 1.00 92.38 87 LYS A N 1
ATOM 681 C CA . LYS A 1 87 ? -6.952 -4.828 -17.899 1.00 92.38 87 LYS A CA 1
ATOM 682 C C . LYS A 1 87 ? -6.735 -3.893 -16.710 1.00 92.38 87 LYS A C 1
ATOM 684 O O . LYS A 1 87 ? -7.360 -2.838 -16.661 1.00 92.38 87 LYS A O 1
ATOM 689 N N . ASP A 1 88 ? -5.899 -4.289 -15.756 1.00 90.50 88 ASP A N 1
ATOM 690 C CA . ASP A 1 88 ? -5.624 -3.555 -14.524 1.00 90.50 88 ASP A CA 1
ATOM 691 C C . ASP A 1 88 ? -4.123 -3.640 -14.207 1.00 90.50 88 ASP A C 1
ATOM 693 O O . ASP A 1 88 ? -3.682 -4.602 -13.572 1.00 90.50 88 ASP A O 1
ATOM 697 N N . PRO A 1 89 ? -3.312 -2.668 -14.660 1.00 95.25 89 PRO A N 1
ATOM 698 C CA . PRO A 1 89 ? -1.861 -2.695 -14.508 1.00 95.25 89 PRO A CA 1
ATOM 699 C C . PRO A 1 89 ? -1.414 -2.242 -13.109 1.00 95.25 89 PRO A C 1
ATOM 701 O O . PRO A 1 89 ? -0.367 -1.619 -12.967 1.00 95.25 89 PRO A O 1
ATOM 704 N N . PHE A 1 90 ? -2.189 -2.508 -12.055 1.00 96.00 90 PHE A N 1
ATOM 705 C CA . PHE A 1 90 ? -1.852 -2.101 -10.694 1.00 96.00 90 PHE A CA 1
ATOM 706 C C . PHE A 1 90 ? -1.664 -3.292 -9.756 1.00 96.00 90 PHE A C 1
ATOM 708 O O . PHE A 1 90 ? -2.469 -4.218 -9.682 1.00 96.00 90 PHE A O 1
ATOM 715 N N . PHE A 1 91 ? -0.608 -3.209 -8.954 1.00 96.00 91 PHE A N 1
ATOM 716 C CA . PHE A 1 91 ? -0.537 -3.899 -7.676 1.00 96.00 91 PHE A CA 1
ATOM 717 C C . PHE A 1 91 ? -1.389 -3.116 -6.686 1.00 96.00 91 PHE A C 1
ATOM 719 O O . PHE A 1 91 ? -1.097 -1.946 -6.441 1.00 96.00 91 PHE A O 1
ATOM 726 N N . SER A 1 92 ? -2.432 -3.724 -6.124 1.00 95.62 92 SER A N 1
ATOM 727 C CA . SER A 1 92 ? -3.309 -3.024 -5.181 1.00 95.62 92 SER A CA 1
ATOM 728 C C . SER A 1 92 ? -3.371 -3.698 -3.818 1.00 95.62 92 SER A C 1
ATOM 730 O O . SER A 1 92 ? -3.167 -4.905 -3.682 1.00 95.62 92 SER A O 1
ATOM 732 N N . LEU A 1 93 ? -3.639 -2.879 -2.807 1.00 95.00 93 LEU A N 1
ATOM 733 C CA . LEU A 1 93 ? -3.732 -3.225 -1.402 1.00 95.00 93 LEU A CA 1
ATOM 734 C C . LEU A 1 93 ? -4.905 -2.465 -0.787 1.00 95.00 93 LEU A C 1
ATOM 736 O O . LEU A 1 93 ? -4.984 -1.240 -0.876 1.00 95.00 93 LEU A O 1
ATOM 740 N N . VAL A 1 94 ? -5.770 -3.190 -0.093 1.00 94.50 94 VAL A N 1
ATOM 741 C CA . VAL A 1 94 ? -6.772 -2.649 0.821 1.00 94.50 94 VAL A CA 1
ATOM 742 C C . VAL A 1 94 ? -6.469 -3.181 2.212 1.00 94.50 94 VAL A C 1
ATOM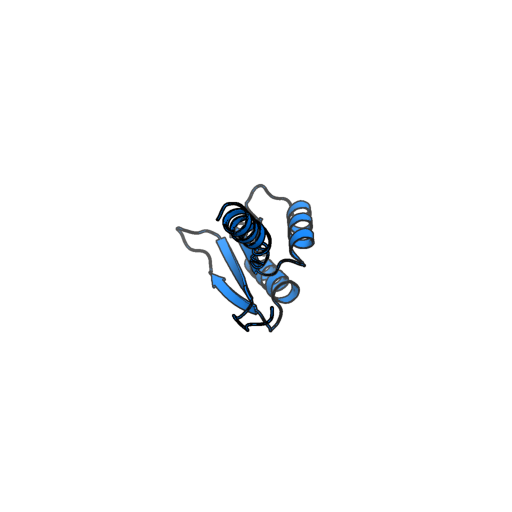 744 O O . VAL A 1 94 ? -6.364 -4.391 2.416 1.00 94.50 94 VAL A O 1
ATOM 747 N N . CYS A 1 95 ? -6.386 -2.274 3.176 1.00 91.25 95 CYS A N 1
ATOM 748 C CA . CYS A 1 95 ? -6.288 -2.584 4.590 1.00 91.25 95 CYS A CA 1
ATOM 749 C C . CYS A 1 95 ? -7.481 -1.980 5.314 1.00 91.25 95 CYS A C 1
ATOM 751 O O . CYS A 1 95 ? -7.525 -0.778 5.573 1.00 91.25 95 CYS A O 1
ATOM 753 N N . GLU A 1 96 ? -8.457 -2.825 5.625 1.00 89.19 96 GLU A N 1
ATOM 754 C CA . GLU A 1 96 ? -9.670 -2.444 6.348 1.00 89.19 96 GLU A CA 1
ATOM 755 C C . GLU A 1 96 ? -9.568 -2.900 7.802 1.00 89.19 96 GLU A C 1
ATOM 757 O O . GLU A 1 96 ? -9.067 -3.994 8.076 1.00 89.19 96 GLU A O 1
ATOM 762 N N . TYR A 1 97 ? -10.044 -2.107 8.764 1.00 81.44 97 TYR A N 1
ATOM 763 C CA . TYR A 1 97 ? -10.198 -2.633 10.121 1.00 81.44 97 TYR A CA 1
ATOM 764 C C . TYR A 1 97 ? -11.117 -3.856 10.084 1.00 81.44 97 TYR A C 1
ATOM 766 O O . TYR A 1 97 ? -12.237 -3.790 9.569 1.00 81.44 97 TYR A O 1
ATOM 774 N N . LYS A 1 98 ? -10.669 -4.975 10.673 1.00 72.00 98 LYS A N 1
ATOM 775 C CA . LYS A 1 98 ? -11.574 -6.095 10.957 1.00 72.00 98 LYS A CA 1
ATOM 776 C C . LYS A 1 98 ? -12.709 -5.504 11.788 1.00 72.00 98 LYS A C 1
ATOM 778 O O . LYS A 1 98 ? -12.415 -4.815 12.762 1.00 72.00 98 LYS A O 1
ATOM 783 N N . LYS A 1 99 ? -13.972 -5.714 11.392 1.00 61.22 99 LYS A N 1
ATOM 784 C CA . LYS A 1 99 ? -15.166 -5.291 12.149 1.00 61.22 99 LYS A CA 1
ATOM 785 C C . LYS A 1 99 ? -15.154 -5.929 13.547 1.00 61.22 99 LYS A C 1
ATOM 787 O O . LYS A 1 99 ? -15.882 -6.870 13.823 1.00 61.22 99 LYS A O 1
ATOM 792 N N . ASN A 1 100 ? -14.331 -5.403 14.437 1.00 52.28 100 ASN A N 1
ATOM 793 C CA . ASN A 1 100 ? -14.443 -5.565 15.865 1.00 52.28 100 ASN A CA 1
ATOM 794 C C . ASN A 1 100 ? -15.103 -4.275 16.329 1.00 52.28 100 ASN A C 1
ATOM 796 O O . ASN A 1 100 ? -14.583 -3.187 16.093 1.00 52.28 100 ASN A O 1
ATOM 800 N N . PHE A 1 101 ? -16.295 -4.407 16.901 1.00 51.31 101 PHE A N 1
ATOM 801 C CA . PHE A 1 101 ? -17.143 -3.337 17.421 1.00 51.31 101 PHE A CA 1
ATOM 802 C C . PHE A 1 101 ? -16.456 -2.561 18.565 1.00 51.31 101 PHE A C 1
ATOM 804 O O . PHE A 1 101 ? -16.874 -2.637 19.716 1.00 51.31 101 PHE A O 1
ATOM 811 N N . LEU A 1 102 ? -15.385 -1.824 18.272 1.00 52.34 102 LEU A N 1
ATOM 812 C CA . LEU A 1 102 ? -14.598 -1.058 19.240 1.00 52.34 102 LEU A CA 1
ATOM 813 C C . LEU A 1 102 ? -14.690 0.443 18.965 1.00 52.34 102 LEU A C 1
ATOM 815 O O . LEU A 1 102 ? -13.690 1.144 18.885 1.00 52.34 102 LEU A O 1
ATOM 819 N N . ARG A 1 103 ? -15.920 0.935 18.849 1.00 46.06 103 ARG A N 1
ATOM 820 C CA . ARG A 1 103 ? -16.294 2.274 19.314 1.00 46.06 103 ARG A CA 1
ATOM 821 C C . ARG A 1 103 ? -17.675 2.135 19.954 1.00 46.06 103 ARG A C 1
ATOM 823 O O . ARG A 1 103 ? -18.681 2.148 19.251 1.00 46.06 103 ARG A O 1
ATOM 830 N N . LYS A 1 104 ? -17.685 1.859 21.261 1.00 43.75 104 LYS A N 1
ATOM 831 C CA . LYS A 1 104 ? -18.819 2.199 22.126 1.00 43.75 104 LYS A CA 1
ATOM 832 C C . LYS A 1 104 ? -18.677 3.659 22.523 1.00 43.75 104 LYS A C 1
ATOM 834 O O . LYS A 1 104 ? -17.514 4.070 22.730 1.00 43.75 104 LYS A O 1
#

Secondary structure (DSSP, 8-state):
-HHHHHHHHHHHTTS----PPPEEEEEE-TT--HHHHHHHHHHHTT-SEEEEEEETTSTTHHHHHHHHHHHH--TTEEEEEE--BTTB-EEEEEEEEP------

Sequence (104 aa):
MRKLSLILILNMFIFGKLFAGSWCKVLYGTEMTEGELQEQISKCRNSDNFFLAIHSSYSNAGNLLNGFTAELCNLNRRVITTSPNDKDPFFSLVCEYKKNFLRK

pLDDT: mean 82.22, std 15.78, range [43.75, 96.38]

Foldseek 3Di:
DVVVVVVVVVVVVVPPPPPDFFEAEEEADPPDDPVNRVVSLVVLQPGQKYKYKHFLVDVCQVVVVVVSCVRRADPQWDWDWDDDDPVRRITMIITHGDPDPPDD